Protein AF-A0AAE1SWK7-F1 (afdb_monomer_lite)

Organism: NCBI:txid243964

Radius of gyration: 23.08 Å; chains: 1; bounding box: 48×27×65 Å

Structure (mmCIF, N/CA/C/O backbone):
data_AF-A0AAE1SWK7-F1
#
_entry.id   AF-A0AAE1SWK7-F1
#
loop_
_atom_site.group_PDB
_atom_site.id
_atom_site.type_symbol
_atom_site.label_atom_id
_atom_site.label_alt_id
_atom_site.label_comp_id
_atom_site.label_asym_id
_atom_site.label_entity_id
_atom_site.label_seq_id
_atom_site.pdbx_PDB_ins_code
_atom_site.Cartn_x
_atom_site.Cartn_y
_atom_site.Cartn_z
_atom_site.occupancy
_atom_site.B_iso_or_equiv
_atom_site.auth_seq_id
_atom_site.auth_comp_id
_atom_site.auth_asym_id
_atom_site.auth_atom_id
_atom_site.pdbx_PDB_model_num
ATOM 1 N N . MET A 1 1 ? -12.573 15.228 -36.564 1.00 39.47 1 MET A N 1
ATOM 2 C CA . MET A 1 1 ? -12.473 13.766 -36.400 1.00 39.47 1 MET A CA 1
ATOM 3 C C . MET A 1 1 ? -12.782 13.491 -34.943 1.00 39.47 1 MET A C 1
ATOM 5 O O . MET A 1 1 ? -12.140 14.073 -34.080 1.00 39.47 1 MET A O 1
ATOM 9 N N . GLN A 1 2 ? -13.900 12.821 -34.713 1.00 33.03 2 GLN A N 1
ATOM 10 C CA . GLN A 1 2 ? -14.588 12.690 -33.433 1.00 33.03 2 GLN A CA 1
ATOM 11 C C . GLN A 1 2 ? -13.823 11.674 -32.574 1.00 33.03 2 GLN A C 1
ATOM 13 O O . GLN A 1 2 ? -13.513 10.593 -33.059 1.00 33.03 2 GLN A O 1
ATOM 18 N N . LEU A 1 3 ? -13.438 12.055 -31.354 1.00 35.53 3 LEU A N 1
ATOM 19 C CA . LEU A 1 3 ? -12.809 11.145 -30.397 1.00 35.53 3 LEU A CA 1
ATOM 20 C C . LEU A 1 3 ? -13.884 10.177 -29.899 1.00 35.53 3 LEU A C 1
ATOM 22 O O . LEU A 1 3 ? -14.828 10.608 -29.233 1.00 35.53 3 LEU A O 1
ATOM 26 N N . ASP A 1 4 ? -13.742 8.899 -30.243 1.00 39.72 4 ASP A N 1
ATOM 27 C CA . ASP A 1 4 ? -14.551 7.827 -29.674 1.00 39.72 4 ASP A CA 1
ATOM 28 C C . ASP A 1 4 ? -14.355 7.810 -28.157 1.00 39.72 4 ASP A C 1
ATOM 30 O O . ASP A 1 4 ? -13.262 7.582 -27.634 1.00 39.72 4 ASP A O 1
ATOM 34 N N . GLN A 1 5 ? -15.439 8.104 -27.443 1.00 39.97 5 GLN A N 1
ATOM 35 C CA . GLN A 1 5 ? -15.520 7.919 -26.007 1.00 39.97 5 GLN A CA 1
ATOM 36 C C 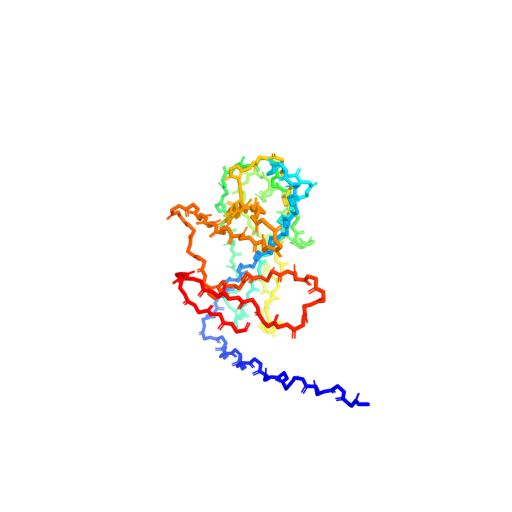. GLN A 1 5 ? -15.488 6.415 -25.741 1.00 39.97 5 GLN A C 1
ATOM 38 O O . GLN A 1 5 ? -16.433 5.699 -26.071 1.00 39.97 5 GLN A O 1
ATOM 43 N N . ALA A 1 6 ? -14.397 5.931 -25.147 1.00 43.19 6 ALA A N 1
ATOM 44 C CA . ALA A 1 6 ? -14.361 4.592 -24.587 1.00 43.19 6 ALA A CA 1
ATOM 45 C C . ALA A 1 6 ? -15.523 4.455 -23.591 1.00 43.19 6 ALA A C 1
ATOM 47 O O . ALA A 1 6 ? -15.620 5.213 -22.624 1.00 43.19 6 ALA A O 1
ATOM 48 N N . LEU A 1 7 ? -16.426 3.514 -23.867 1.00 40.25 7 LEU A N 1
ATOM 49 C CA . LEU A 1 7 ? -17.526 3.151 -22.984 1.00 40.25 7 LEU A CA 1
ATOM 50 C C . LEU A 1 7 ? -16.936 2.717 -21.640 1.00 40.25 7 LEU A C 1
ATOM 52 O O . LEU A 1 7 ? -16.352 1.641 -21.524 1.00 40.25 7 LEU A O 1
ATOM 56 N N . VAL A 1 8 ? -17.079 3.568 -20.625 1.00 41.59 8 VAL A N 1
ATOM 57 C CA . VAL A 1 8 ? -16.830 3.200 -19.233 1.00 41.59 8 VAL A CA 1
ATOM 58 C C . VAL A 1 8 ? -17.913 2.192 -18.868 1.00 41.59 8 VAL A C 1
ATOM 60 O O . VAL A 1 8 ? -19.046 2.562 -18.567 1.00 41.59 8 VAL A O 1
ATOM 63 N N . THR A 1 9 ? -17.599 0.903 -18.964 1.00 37.66 9 THR A N 1
ATOM 64 C CA . THR A 1 9 ? -18.458 -0.141 -18.406 1.00 37.66 9 THR A CA 1
ATOM 65 C C . THR A 1 9 ? -18.620 0.135 -16.912 1.00 37.66 9 THR A C 1
ATOM 67 O O . THR A 1 9 ? -17.602 0.289 -16.229 1.00 37.66 9 THR A O 1
ATOM 70 N N . PRO A 1 10 ? -19.857 0.233 -16.387 1.00 40.78 10 PRO A N 1
ATOM 71 C CA . PRO A 1 10 ? -20.064 0.421 -14.962 1.00 40.78 10 PRO A CA 1
ATOM 72 C C . PRO A 1 10 ? -19.413 -0.748 -14.225 1.00 40.78 10 PRO A C 1
ATOM 74 O O . PRO A 1 10 ? -19.607 -1.910 -14.588 1.00 40.78 10 PRO A O 1
ATOM 77 N N . SER A 1 11 ? -18.609 -0.427 -13.213 1.00 43.09 11 SER A N 1
ATOM 78 C CA . SER A 1 11 ? -18.065 -1.415 -12.290 1.00 43.09 11 SER A CA 1
ATOM 79 C C . 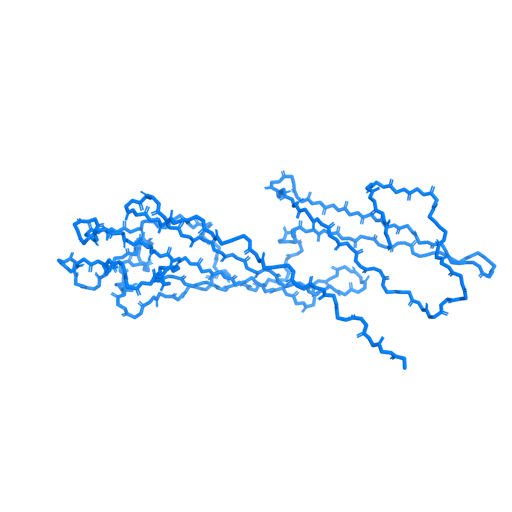SER A 1 11 ? -19.209 -2.286 -11.756 1.00 43.09 11 SER A C 1
ATOM 81 O O . SER A 1 11 ? -20.296 -1.760 -11.483 1.00 43.09 11 SER A O 1
ATOM 83 N N . PRO A 1 12 ? -19.018 -3.615 -11.629 1.00 52.25 12 PRO A N 1
ATOM 84 C CA . PRO A 1 12 ? -20.045 -4.476 -11.066 1.00 52.25 12 PRO A CA 1
ATOM 85 C C . PRO A 1 12 ? -20.434 -3.903 -9.707 1.00 52.25 12 PRO A C 1
ATOM 87 O O . PRO A 1 12 ? -19.575 -3.615 -8.872 1.00 52.25 12 PRO A O 1
ATOM 90 N N . THR A 1 13 ? -21.732 -3.653 -9.522 1.00 53.59 13 THR A N 1
ATOM 91 C CA . THR A 1 13 ? -22.263 -3.158 -8.252 1.00 53.59 13 THR A CA 1
ATOM 92 C C . THR A 1 13 ? -21.818 -4.144 -7.184 1.00 53.59 13 THR A C 1
ATOM 94 O O . THR A 1 13 ? -22.244 -5.297 -7.218 1.00 53.59 13 THR A O 1
ATOM 97 N N . ALA A 1 14 ? -20.911 -3.711 -6.301 1.00 61.00 14 ALA A N 1
ATOM 98 C CA . ALA A 1 14 ? -20.386 -4.567 -5.247 1.00 61.00 14 ALA A CA 1
ATOM 99 C C . ALA A 1 14 ? -21.565 -5.239 -4.518 1.00 61.00 14 ALA A C 1
ATOM 101 O O . ALA A 1 14 ? -22.550 -4.541 -4.224 1.00 61.00 14 ALA A O 1
ATOM 102 N N . PRO A 1 15 ? -21.510 -6.567 -4.294 1.00 65.31 15 PRO A N 1
ATOM 103 C CA . PRO A 1 15 ? -22.584 -7.283 -3.625 1.00 65.31 15 PRO A CA 1
ATOM 104 C C . PRO A 1 15 ? -22.879 -6.628 -2.275 1.00 65.31 15 PRO A C 1
ATOM 106 O O . PRO A 1 15 ? -21.983 -6.086 -1.626 1.00 65.31 15 PRO A O 1
ATOM 109 N N . LEU A 1 16 ? -24.154 -6.641 -1.879 1.00 68.00 16 LEU A N 1
ATOM 110 C CA . LEU A 1 16 ? -24.560 -6.125 -0.575 1.00 68.00 16 LEU A CA 1
ATOM 111 C C . LEU A 1 16 ? -23.739 -6.832 0.517 1.00 68.00 16 LEU A C 1
ATOM 113 O O . LEU A 1 16 ? -23.588 -8.055 0.445 1.00 68.00 16 LEU A O 1
ATOM 117 N N . PRO A 1 17 ? -23.203 -6.094 1.502 1.00 67.88 17 PRO A N 1
ATOM 118 C CA . PRO A 1 17 ? -22.418 -6.708 2.557 1.00 67.88 17 PRO A CA 1
ATOM 119 C C . PRO A 1 17 ? -23.303 -7.691 3.326 1.00 67.88 17 PRO A C 1
ATOM 121 O O . PRO A 1 17 ? -24.401 -7.344 3.754 1.00 67.88 17 PRO A O 1
ATOM 124 N N . THR A 1 18 ? -22.834 -8.926 3.479 1.00 79.88 18 THR A N 1
ATOM 125 C CA . THR A 1 18 ? -23.547 -9.982 4.216 1.00 79.88 18 THR A CA 1
ATOM 126 C C . THR A 1 18 ? -22.993 -10.194 5.619 1.00 79.88 18 THR A C 1
ATOM 128 O O . THR A 1 18 ? -23.658 -10.796 6.456 1.00 79.88 18 THR A O 1
ATOM 131 N N . ASN A 1 19 ? -21.770 -9.727 5.880 1.00 87.12 19 ASN A N 1
ATOM 132 C CA . ASN A 1 19 ? -21.096 -9.920 7.158 1.00 87.12 19 ASN A CA 1
ATOM 133 C C . ASN A 1 19 ? -21.471 -8.798 8.140 1.00 87.12 19 ASN A C 1
ATOM 135 O O . ASN A 1 19 ? -21.361 -7.631 7.759 1.00 87.12 19 ASN A O 1
ATOM 139 N N . PRO A 1 20 ? -21.836 -9.116 9.399 1.00 91.69 20 PRO A N 1
ATOM 140 C CA . PRO A 1 20 ? -22.247 -8.119 10.394 1.00 91.69 20 PRO A CA 1
ATOM 141 C C . PRO A 1 20 ? -21.213 -7.015 10.644 1.00 91.69 20 PRO A C 1
ATOM 143 O O . PRO A 1 20 ? -21.567 -5.855 10.854 1.00 91.69 20 PRO A O 1
ATOM 146 N N . VAL A 1 21 ? -19.933 -7.383 10.561 1.00 93.44 21 VAL A N 1
ATOM 147 C CA . VAL A 1 21 ? -18.777 -6.497 10.676 1.00 93.44 21 VAL A CA 1
ATOM 148 C C . VAL A 1 21 ? -17.877 -6.733 9.470 1.00 93.44 21 VAL A C 1
ATOM 150 O O . VAL A 1 21 ? -17.477 -7.865 9.204 1.00 93.44 21 VAL A O 1
ATOM 153 N N . THR A 1 22 ? -17.544 -5.670 8.743 1.00 94.31 22 THR A N 1
ATOM 154 C CA . THR A 1 22 ? -16.615 -5.719 7.608 1.00 94.31 22 THR A CA 1
ATOM 155 C C . THR A 1 22 ? -15.535 -4.659 7.782 1.00 94.31 22 THR A C 1
ATOM 157 O O . THR A 1 22 ? -15.835 -3.492 8.034 1.00 94.31 22 THR A O 1
ATOM 160 N N . LEU A 1 23 ? -14.275 -5.072 7.646 1.00 95.25 23 LEU A N 1
ATOM 161 C CA . LEU A 1 23 ? -13.123 -4.180 7.577 1.00 95.25 23 LEU A CA 1
ATOM 162 C C . LEU A 1 23 ? -12.609 -4.144 6.142 1.00 95.25 23 LEU A C 1
ATOM 164 O O . LEU A 1 23 ? -12.318 -5.190 5.563 1.00 95.25 23 LEU A O 1
ATOM 168 N N . THR A 1 24 ? -12.458 -2.943 5.600 1.00 95.75 24 THR A N 1
ATOM 169 C CA . THR A 1 24 ? -11.911 -2.724 4.261 1.00 95.75 24 THR A CA 1
ATOM 170 C C . THR A 1 24 ? -10.590 -1.986 4.382 1.00 95.75 24 THR A C 1
ATOM 172 O O . THR A 1 24 ? -10.542 -0.898 4.956 1.00 95.75 24 THR A O 1
ATOM 175 N N . VAL A 1 25 ? -9.527 -2.578 3.839 1.00 96.56 25 VAL A N 1
ATOM 176 C CA . VAL A 1 25 ? -8.206 -1.957 3.710 1.00 96.56 25 VAL A CA 1
ATOM 177 C C . VAL A 1 25 ? -7.982 -1.609 2.248 1.00 96.56 25 VAL A C 1
ATOM 179 O O . VAL A 1 25 ? -8.092 -2.476 1.386 1.00 96.56 25 VAL A O 1
ATOM 182 N N . GLU A 1 26 ? -7.646 -0.354 1.979 1.00 97.06 26 GLU A N 1
ATOM 183 C CA . GLU A 1 26 ? -7.262 0.108 0.646 1.00 97.06 26 GLU A CA 1
ATOM 184 C C . GLU A 1 26 ? -5.927 0.839 0.732 1.00 97.06 26 GLU A C 1
ATOM 186 O O . GLU A 1 26 ? -5.769 1.724 1.574 1.00 97.06 26 GLU A O 1
ATOM 191 N N . GLU A 1 27 ? -4.989 0.501 -0.154 1.00 96.31 27 GLU A N 1
ATOM 192 C CA . GLU A 1 27 ? -3.713 1.196 -0.306 1.00 96.31 27 GLU A CA 1
ATOM 193 C C . GLU A 1 27 ? -3.490 1.622 -1.757 1.00 96.31 27 GLU A C 1
ATOM 195 O O . GLU A 1 27 ? -3.679 0.854 -2.699 1.00 96.31 27 GLU A O 1
ATOM 200 N N . LYS A 1 28 ? -3.025 2.859 -1.933 1.00 97.12 28 LYS A N 1
ATOM 201 C CA . LYS A 1 28 ? -2.596 3.418 -3.209 1.00 97.12 28 LYS A CA 1
ATOM 202 C C . LYS A 1 28 ? -1.129 3.806 -3.134 1.00 97.12 28 LYS A C 1
ATOM 204 O O . LYS A 1 28 ? -0.743 4.707 -2.384 1.00 97.12 28 LYS A O 1
ATOM 209 N N . ILE A 1 29 ? -0.328 3.178 -3.984 1.00 96.06 29 ILE A N 1
ATOM 210 C CA . ILE A 1 29 ? 1.087 3.483 -4.162 1.00 96.06 29 ILE A CA 1
ATOM 211 C C . ILE A 1 29 ? 1.301 4.323 -5.424 1.00 96.06 29 ILE A C 1
ATOM 213 O O . ILE A 1 29 ? 0.716 4.067 -6.473 1.00 96.06 29 ILE A O 1
ATOM 217 N N . ASN A 1 30 ? 2.127 5.362 -5.316 1.00 96.50 30 ASN A N 1
ATOM 218 C CA . ASN A 1 30 ? 2.569 6.177 -6.442 1.00 96.50 30 ASN A CA 1
ATOM 219 C C . ASN A 1 30 ? 4.085 6.314 -6.358 1.00 96.50 30 ASN A C 1
ATOM 221 O O . ASN A 1 30 ? 4.610 6.828 -5.366 1.00 96.50 30 ASN A O 1
ATOM 225 N N . VAL A 1 31 ? 4.771 5.875 -7.408 1.00 95.81 31 VAL A N 1
ATOM 226 C CA . VAL A 1 31 ? 6.228 5.919 -7.501 1.00 95.81 31 VAL A CA 1
ATOM 227 C C . VAL A 1 31 ? 6.623 6.646 -8.776 1.00 95.81 31 VAL A C 1
ATOM 229 O O . VAL A 1 31 ? 6.039 6.419 -9.832 1.00 95.81 31 VAL A O 1
ATOM 232 N N . ALA A 1 32 ? 7.627 7.509 -8.674 1.00 94.62 32 ALA A N 1
ATOM 233 C CA . ALA A 1 32 ? 8.361 8.026 -9.814 1.00 94.62 32 ALA A CA 1
ATOM 234 C C . ALA A 1 32 ? 9.845 7.691 -9.633 1.00 94.62 32 ALA A C 1
ATOM 236 O O . ALA A 1 32 ? 10.436 7.971 -8.587 1.00 94.62 32 ALA A O 1
ATOM 237 N N . LEU A 1 33 ? 10.432 7.091 -10.664 1.00 92.81 33 LEU A N 1
ATOM 238 C CA . LEU A 1 33 ? 11.843 6.721 -10.710 1.00 92.81 33 LEU A CA 1
ATOM 239 C C . LEU A 1 33 ? 12.599 7.663 -11.647 1.00 92.81 33 LEU A C 1
ATOM 241 O O . LEU A 1 33 ? 12.033 8.251 -12.571 1.00 92.81 33 LEU A O 1
ATOM 245 N N . LYS A 1 34 ? 13.890 7.823 -11.388 1.00 90.56 34 LYS A N 1
ATOM 246 C CA . LYS A 1 34 ? 14.846 8.471 -12.282 1.00 90.56 34 LYS A CA 1
ATOM 247 C C . LYS A 1 34 ? 15.350 7.462 -13.314 1.00 90.56 34 LYS A C 1
ATOM 249 O O . LYS A 1 34 ? 15.176 6.256 -13.174 1.00 90.56 34 LYS A O 1
ATOM 254 N N . ARG A 1 35 ? 16.020 7.967 -14.353 1.00 84.25 35 ARG A N 1
ATOM 255 C CA . ARG A 1 35 ? 16.589 7.140 -15.430 1.00 84.25 35 ARG A CA 1
ATOM 256 C C . ARG A 1 35 ? 17.634 6.133 -14.934 1.00 84.25 35 ARG A C 1
ATOM 258 O O . ARG A 1 35 ? 17.804 5.095 -15.556 1.00 84.25 35 ARG A O 1
ATOM 265 N N . ASP A 1 36 ? 18.340 6.459 -13.859 1.00 83.94 36 ASP A N 1
ATOM 266 C CA . ASP A 1 36 ? 19.356 5.613 -13.228 1.00 83.94 36 ASP A CA 1
ATOM 267 C C . ASP A 1 36 ? 18.772 4.596 -12.230 1.00 83.94 36 ASP A C 1
ATOM 269 O O . ASP A 1 36 ? 19.534 3.911 -11.560 1.00 83.94 36 ASP A O 1
ATOM 273 N N . GLY A 1 37 ? 17.441 4.491 -12.125 1.00 82.50 37 GLY A N 1
ATOM 274 C CA . GLY A 1 37 ? 16.749 3.595 -11.192 1.00 82.50 37 GLY A CA 1
ATOM 275 C C . GLY A 1 37 ? 16.443 4.227 -9.832 1.00 82.50 37 GLY A C 1
ATOM 276 O O . GLY A 1 37 ? 15.573 3.736 -9.116 1.00 82.50 37 GLY A O 1
ATOM 277 N N . GLY A 1 38 ? 17.061 5.370 -9.513 1.00 90.12 38 GLY A N 1
ATOM 278 C CA . GLY A 1 38 ? 16.875 6.041 -8.230 1.00 90.12 38 GLY A CA 1
ATOM 279 C C . GLY A 1 38 ? 15.444 6.527 -7.996 1.00 90.12 38 GLY A C 1
ATOM 280 O O . GLY A 1 38 ? 14.818 7.108 -8.886 1.00 90.12 38 GLY A O 1
ATOM 281 N N . ILE A 1 39 ? 14.927 6.388 -6.774 1.00 94.56 39 ILE A N 1
ATOM 282 C CA . ILE A 1 39 ? 13.606 6.932 -6.414 1.00 94.56 39 ILE A CA 1
ATOM 283 C C . ILE A 1 39 ? 13.627 8.470 -6.467 1.00 94.56 39 ILE A C 1
ATOM 285 O O . ILE A 1 39 ? 14.437 9.129 -5.811 1.00 94.56 39 ILE A O 1
ATOM 289 N N . SER A 1 40 ? 12.706 9.065 -7.235 1.00 95.19 40 SER A N 1
ATOM 290 C CA . SER A 1 40 ? 12.436 10.512 -7.209 1.00 95.19 40 SER A CA 1
ATOM 291 C C . SER A 1 40 ? 11.255 10.854 -6.302 1.00 95.19 40 SER A C 1
ATOM 293 O O . SER A 1 40 ? 11.302 11.842 -5.573 1.00 95.19 40 SER A O 1
ATOM 295 N N . ASN A 1 41 ? 10.220 10.012 -6.310 1.00 95.69 41 ASN A N 1
ATOM 296 C CA . ASN A 1 41 ? 9.070 10.104 -5.426 1.00 95.69 41 ASN A CA 1
ATOM 297 C C . ASN A 1 41 ? 8.565 8.700 -5.096 1.00 95.69 41 ASN A C 1
ATOM 299 O O . ASN A 1 41 ? 8.415 7.866 -5.984 1.00 95.69 41 ASN A O 1
ATOM 303 N N . PHE A 1 42 ? 8.243 8.470 -3.832 1.00 96.62 42 PHE A N 1
ATOM 304 C CA . PHE A 1 42 ? 7.574 7.264 -3.369 1.00 96.62 42 PHE A CA 1
ATOM 305 C C . PHE A 1 42 ? 6.546 7.683 -2.332 1.00 96.62 42 PHE A C 1
ATOM 307 O O . PHE A 1 42 ? 6.892 8.287 -1.315 1.00 96.62 42 PHE A O 1
ATOM 314 N N . ASN A 1 43 ? 5.281 7.382 -2.596 1.00 97.00 43 ASN A N 1
ATOM 315 C CA . ASN A 1 43 ? 4.184 7.745 -1.718 1.00 97.00 43 ASN A CA 1
ATOM 316 C C . ASN A 1 43 ? 3.153 6.621 -1.674 1.00 97.00 43 ASN A C 1
ATOM 318 O O . ASN A 1 43 ? 2.508 6.322 -2.680 1.00 97.00 43 ASN A O 1
ATOM 322 N N . VAL A 1 44 ? 2.971 6.062 -0.485 1.00 97.38 44 VAL A N 1
ATOM 323 C CA . VAL A 1 44 ? 1.874 5.152 -0.159 1.00 97.38 44 VAL A CA 1
ATOM 324 C C . VAL A 1 44 ? 0.856 5.925 0.659 1.00 97.38 44 VAL A C 1
ATOM 326 O O . VAL A 1 44 ? 1.219 6.644 1.591 1.00 97.38 44 VAL A O 1
ATOM 329 N N . GLN A 1 45 ? -0.414 5.784 0.311 1.00 98.25 45 GLN A N 1
ATOM 330 C CA . GLN A 1 45 ? -1.545 6.263 1.094 1.00 98.25 45 GLN A CA 1
ATOM 331 C C . GLN A 1 45 ? -2.495 5.102 1.296 1.00 98.25 45 GLN A C 1
ATOM 333 O O . GLN A 1 45 ? -2.851 4.449 0.322 1.00 98.25 45 GLN A O 1
ATOM 338 N N . GLY A 1 46 ? -2.920 4.868 2.528 1.00 98.00 46 GLY A N 1
ATOM 339 C CA . GLY A 1 46 ? -3.872 3.813 2.814 1.00 98.00 46 GLY A CA 1
ATOM 340 C C . GLY A 1 46 ? -4.948 4.229 3.794 1.00 98.00 46 GLY A C 1
ATOM 341 O O . GLY A 1 46 ? -4.834 5.236 4.503 1.00 98.00 46 GLY A O 1
ATOM 342 N N . THR A 1 47 ? -6.027 3.460 3.790 1.00 98.06 47 THR A N 1
ATOM 343 C CA . THR A 1 47 ? -7.187 3.663 4.648 1.00 98.06 47 THR A CA 1
ATOM 344 C C . THR A 1 47 ? -7.722 2.329 5.152 1.00 98.06 47 THR A C 1
ATOM 346 O O . THR A 1 47 ? -7.714 1.335 4.431 1.00 98.06 47 THR A O 1
ATOM 349 N N . LEU A 1 48 ? -8.205 2.329 6.393 1.00 97.94 48 LEU A N 1
ATOM 350 C CA . LEU A 1 48 ? -8.988 1.255 6.988 1.00 97.94 48 LEU A CA 1
ATOM 351 C C . LEU A 1 48 ? -10.383 1.801 7.294 1.00 97.94 48 LEU A C 1
ATOM 353 O O . LEU A 1 48 ? -10.525 2.766 8.058 1.00 97.94 48 LEU A O 1
ATOM 357 N N . ALA A 1 49 ? -11.401 1.183 6.707 1.00 96.75 49 ALA A N 1
ATOM 358 C CA . ALA A 1 49 ? -12.803 1.497 6.935 1.00 96.75 49 ALA A CA 1
ATOM 359 C C . ALA A 1 49 ? -13.513 0.349 7.657 1.00 96.75 49 ALA A C 1
ATOM 361 O O . ALA A 1 49 ? -13.254 -0.820 7.382 1.00 96.75 49 ALA A O 1
ATOM 362 N N . LEU A 1 50 ? -14.407 0.700 8.580 1.00 96.12 50 LEU A N 1
ATOM 363 C CA . LEU A 1 50 ? -15.251 -0.232 9.318 1.00 96.12 50 LEU A CA 1
ATOM 364 C C . LEU A 1 50 ? -16.708 -0.044 8.909 1.00 96.12 50 LEU A C 1
ATOM 366 O O . LEU A 1 50 ? -17.260 1.050 9.035 1.00 96.12 50 LEU A O 1
ATOM 370 N N . GLN A 1 51 ? -17.346 -1.128 8.492 1.00 94.81 51 GLN A N 1
ATOM 371 C CA . GLN A 1 51 ? -18.782 -1.200 8.284 1.00 94.81 51 GLN A CA 1
ATOM 372 C C . GLN A 1 51 ? -19.415 -2.138 9.309 1.00 94.81 51 GLN A C 1
ATOM 374 O O . GLN A 1 51 ? -18.960 -3.264 9.500 1.00 94.81 51 GLN A O 1
ATOM 379 N N . ILE A 1 52 ? -20.488 -1.654 9.931 1.00 94.25 52 ILE A N 1
ATOM 380 C CA . ILE A 1 52 ? -21.338 -2.401 10.856 1.00 94.25 52 ILE A CA 1
ATOM 381 C C . ILE A 1 52 ? -22.741 -2.477 10.246 1.00 94.25 52 ILE A C 1
ATOM 383 O O . ILE A 1 52 ? -23.300 -1.441 9.869 1.00 94.25 52 ILE A O 1
ATOM 387 N N . LEU A 1 53 ? -23.308 -3.681 10.153 1.00 92.62 53 LEU A N 1
ATOM 388 C CA . LEU A 1 53 ? -24.665 -3.890 9.641 1.00 92.62 53 LEU A CA 1
ATOM 389 C C . LEU A 1 53 ? -25.727 -3.782 10.735 1.00 92.62 53 LEU A C 1
ATOM 391 O O . LEU A 1 53 ? -26.746 -3.133 10.518 1.00 92.62 53 LEU A O 1
ATOM 395 N N . ASN A 1 54 ? -25.508 -4.360 11.918 1.00 92.00 54 ASN A N 1
ATOM 396 C CA . ASN A 1 54 ? -26.473 -4.274 13.017 1.00 92.00 54 ASN A CA 1
ATOM 397 C C . ASN A 1 54 ? -25.886 -3.516 14.201 1.00 92.00 54 ASN A C 1
ATOM 399 O O . ASN A 1 54 ? -24.719 -3.657 14.547 1.00 92.00 54 ASN A O 1
ATOM 403 N N . GLN A 1 55 ? -26.719 -2.710 14.855 1.00 91.00 55 GLN A N 1
ATOM 404 C CA . GLN A 1 55 ? -26.285 -1.856 15.963 1.00 91.00 55 GLN A CA 1
ATOM 405 C C . GLN A 1 55 ? -25.716 -2.656 17.149 1.00 91.00 55 GLN A C 1
ATOM 407 O O . GLN A 1 55 ? -24.854 -2.149 17.866 1.00 91.00 55 GLN A O 1
ATOM 412 N N . GLU A 1 56 ? -26.182 -3.894 17.335 1.00 93.81 56 GLU A N 1
ATOM 413 C CA . GLU A 1 56 ? -25.710 -4.836 18.358 1.00 93.81 56 GLU A CA 1
ATOM 414 C C . GLU A 1 56 ? -24.263 -5.300 18.141 1.00 93.81 56 GLU A C 1
ATOM 416 O O . GLU A 1 56 ? -23.555 -5.553 19.112 1.00 93.81 56 GLU A O 1
ATOM 421 N N . ASP A 1 57 ? -23.788 -5.289 16.894 1.00 93.75 57 ASP A N 1
ATOM 422 C CA . ASP A 1 57 ? -22.415 -5.646 16.527 1.00 93.75 57 ASP A CA 1
ATOM 423 C C . ASP A 1 57 ? -21.443 -4.454 16.640 1.00 93.75 57 ASP A C 1
ATOM 425 O O . ASP A 1 57 ? -20.253 -4.573 16.354 1.00 93.75 57 ASP A O 1
ATOM 429 N N . GLY A 1 58 ? -21.933 -3.268 17.023 1.00 94.06 58 GLY A N 1
ATOM 430 C CA . GLY A 1 58 ? -21.154 -2.026 17.016 1.00 94.06 58 GLY A CA 1
ATOM 431 C C . GLY A 1 58 ? -20.239 -1.820 18.229 1.00 94.06 58 GLY A C 1
ATOM 432 O O . GLY A 1 58 ? -19.383 -0.935 18.190 1.00 94.06 58 GLY A O 1
ATOM 433 N N . LEU A 1 59 ? -20.405 -2.589 19.310 1.00 95.94 59 LEU A N 1
ATOM 434 C CA . LEU A 1 59 ? -19.552 -2.517 20.505 1.00 95.94 59 LEU A CA 1
ATOM 435 C C . LEU A 1 59 ? -18.300 -3.380 20.326 1.00 95.94 59 LEU A C 1
ATOM 437 O O . LEU A 1 59 ? -18.186 -4.468 20.886 1.00 95.94 59 LEU A O 1
ATOM 441 N N . ILE A 1 60 ? -17.361 -2.882 19.524 1.00 95.69 60 ILE A N 1
ATOM 442 C CA . ILE A 1 60 ? -16.117 -3.583 19.198 1.00 95.69 60 ILE A CA 1
ATOM 443 C C . ILE A 1 60 ? -14.901 -2.666 19.311 1.00 95.69 60 ILE A C 1
ATOM 445 O O . ILE A 1 60 ? -15.007 -1.439 19.324 1.00 95.69 60 ILE A O 1
ATOM 449 N N . GLN A 1 61 ? -13.727 -3.285 19.337 1.00 96.88 61 GLN A N 1
ATOM 450 C CA . GLN A 1 61 ? -12.435 -2.636 19.153 1.00 96.88 61 GLN A CA 1
ATOM 451 C C . GLN A 1 61 ? -11.664 -3.380 18.063 1.00 96.88 61 GLN A C 1
ATOM 453 O O . GLN A 1 61 ? -11.824 -4.590 17.902 1.00 96.88 61 GLN A O 1
ATOM 458 N N . VAL A 1 62 ? -10.829 -2.661 17.314 1.00 97.31 62 VAL A N 1
ATOM 459 C CA . VAL A 1 62 ? -10.035 -3.248 16.226 1.00 97.31 62 VAL A CA 1
ATOM 460 C C . VAL A 1 62 ? -8.554 -3.148 16.570 1.00 97.31 62 VAL A C 1
ATOM 462 O O . VAL A 1 62 ? -8.002 -2.051 16.604 1.00 97.31 62 VAL A O 1
ATOM 465 N N . GLN A 1 63 ? -7.908 -4.287 16.816 1.00 97.44 63 GLN A N 1
ATOM 466 C CA . GLN A 1 63 ? -6.458 -4.364 17.001 1.00 97.44 63 GLN A CA 1
ATOM 467 C C . GLN A 1 63 ? -5.754 -4.273 15.647 1.00 97.44 63 GLN A C 1
ATOM 469 O O . GLN A 1 63 ? -6.042 -5.051 14.737 1.00 97.44 63 GLN A O 1
ATOM 474 N N . ILE A 1 64 ? -4.795 -3.361 15.529 1.00 96.00 64 ILE A N 1
ATOM 475 C CA . ILE A 1 64 ? -3.975 -3.206 14.329 1.00 96.00 64 ILE A CA 1
ATOM 476 C C . ILE A 1 64 ? -2.634 -3.904 14.533 1.00 96.00 64 ILE A C 1
ATOM 478 O O . ILE A 1 64 ? -1.935 -3.662 15.516 1.00 96.00 64 ILE A O 1
ATOM 482 N N . GLY A 1 65 ? -2.277 -4.771 13.584 1.00 93.69 65 GLY A N 1
ATOM 483 C CA . GLY A 1 65 ? -0.919 -5.283 13.429 1.00 93.69 65 GLY A CA 1
ATOM 484 C C . GLY A 1 65 ? -0.103 -4.316 12.577 1.00 93.69 65 GLY A C 1
ATOM 485 O O . GLY A 1 65 ? -0.519 -3.962 11.476 1.00 93.69 65 GLY A O 1
ATOM 486 N N . THR A 1 66 ? 1.049 -3.876 13.075 1.00 87.25 66 THR A N 1
ATOM 487 C CA . THR A 1 66 ? 1.956 -2.977 12.349 1.00 87.25 66 THR A CA 1
ATOM 488 C C . THR A 1 66 ? 3.332 -3.611 12.202 1.00 87.25 66 THR A C 1
ATOM 490 O O . THR A 1 66 ? 3.782 -4.350 13.075 1.00 87.25 66 THR A O 1
ATOM 493 N N . SER A 1 67 ? 4.028 -3.290 11.111 1.00 84.06 67 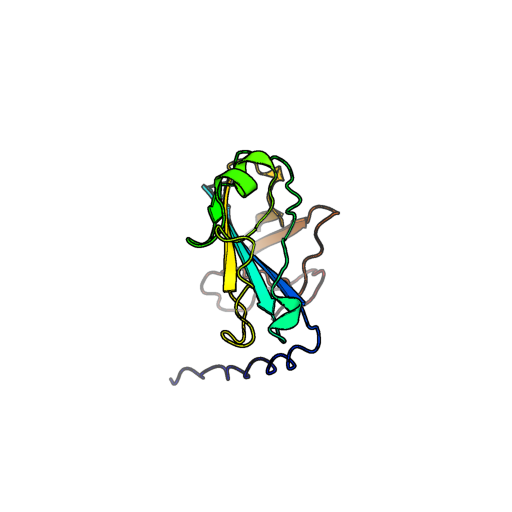SER A N 1
ATOM 494 C CA . SER A 1 67 ? 5.429 -3.672 10.902 1.00 84.06 67 SER A CA 1
ATOM 495 C C . SER A 1 67 ? 6.404 -2.908 11.807 1.00 84.06 67 SER A C 1
ATOM 497 O O . SER A 1 67 ? 7.599 -3.190 11.790 1.00 84.06 67 SER A O 1
ATOM 499 N N . GLY A 1 68 ? 5.922 -1.916 12.567 1.00 84.38 68 GLY A N 1
ATOM 500 C CA . GLY A 1 68 ? 6.763 -1.042 13.389 1.00 84.38 68 GLY A CA 1
ATOM 501 C C . GLY A 1 68 ? 7.594 -0.053 12.569 1.00 84.38 68 GLY A C 1
ATOM 502 O O . GLY A 1 68 ? 8.495 0.582 13.110 1.00 84.38 68 GLY A O 1
ATOM 503 N N . ASN A 1 69 ? 7.310 0.091 11.270 1.00 89.06 69 ASN A N 1
ATOM 504 C CA . ASN A 1 69 ? 8.029 1.008 10.396 1.00 89.06 69 ASN A CA 1
ATOM 505 C C . ASN A 1 69 ? 7.714 2.473 10.771 1.00 89.06 69 ASN A C 1
ATOM 507 O O . ASN A 1 69 ? 6.591 2.931 10.536 1.00 89.06 69 ASN A O 1
ATOM 511 N N . PRO A 1 70 ? 8.692 3.244 11.286 1.00 90.06 70 PRO A N 1
ATOM 512 C CA . PRO A 1 70 ? 8.462 4.616 11.735 1.00 90.06 70 PRO A CA 1
ATOM 513 C C . PRO A 1 70 ? 8.193 5.596 10.583 1.00 90.06 70 PRO A C 1
ATOM 515 O O . PRO A 1 70 ? 7.746 6.714 10.826 1.00 90.06 70 PRO A O 1
ATOM 518 N N . ALA A 1 71 ? 8.449 5.206 9.327 1.00 91.75 71 ALA A N 1
ATOM 519 C CA . ALA A 1 71 ? 8.119 6.019 8.157 1.00 91.75 71 ALA A CA 1
ATOM 520 C C . ALA A 1 71 ? 6.607 6.071 7.875 1.00 91.75 71 ALA A C 1
ATOM 522 O O . ALA A 1 71 ? 6.156 6.918 7.098 1.00 91.75 71 ALA A O 1
ATOM 523 N N . ILE A 1 72 ? 5.824 5.172 8.483 1.00 94.94 72 ILE A N 1
ATOM 524 C CA . ILE A 1 72 ? 4.369 5.154 8.359 1.00 94.94 72 ILE A CA 1
ATOM 525 C C . ILE A 1 72 ? 3.779 6.137 9.368 1.00 94.94 72 ILE A C 1
ATOM 527 O O . ILE A 1 72 ? 3.912 5.987 10.581 1.00 94.94 72 ILE A O 1
ATOM 531 N N . LEU A 1 73 ? 3.087 7.146 8.851 1.00 96.31 73 LEU A N 1
ATOM 532 C CA . LEU A 1 73 ? 2.415 8.160 9.649 1.00 96.31 73 LEU A CA 1
ATOM 533 C C . LEU A 1 73 ? 0.919 7.881 9.669 1.00 96.31 73 LEU A C 1
ATOM 535 O O . LEU A 1 73 ? 0.250 7.987 8.639 1.00 96.31 73 LEU A O 1
ATOM 539 N N . PHE A 1 74 ? 0.405 7.558 10.851 1.00 97.12 74 PHE A N 1
ATOM 540 C CA . PHE A 1 74 ? -1.001 7.252 11.083 1.00 97.12 74 PHE A CA 1
ATOM 541 C C . PHE A 1 74 ? -1.815 8.497 11.455 1.00 97.12 74 PHE A C 1
ATOM 543 O O . PHE A 1 74 ? -1.337 9.401 12.138 1.00 97.12 74 PHE A O 1
ATOM 550 N N . ASN A 1 75 ? -3.079 8.520 11.037 1.00 97.75 75 ASN A N 1
ATOM 551 C CA . ASN A 1 75 ? -4.077 9.494 11.452 1.00 97.75 75 ASN A CA 1
ATOM 552 C C . ASN A 1 75 ? -5.406 8.781 11.725 1.00 97.75 75 ASN A C 1
ATOM 554 O O . ASN A 1 75 ? -5.982 8.166 10.825 1.00 97.75 75 ASN A O 1
ATOM 558 N N . THR A 1 76 ? -5.886 8.860 12.962 1.00 98.31 76 THR A N 1
ATOM 559 C CA . THR A 1 76 ? -7.142 8.239 13.389 1.00 98.31 76 THR A CA 1
ATOM 560 C C . THR A 1 76 ? -8.330 9.178 13.189 1.00 98.31 76 THR A C 1
ATOM 562 O O . THR A 1 76 ? -8.204 10.406 13.196 1.00 98.31 76 THR A O 1
ATOM 565 N N . HIS A 1 77 ? -9.519 8.603 13.031 1.00 97.31 77 HIS A N 1
ATOM 566 C CA . HIS A 1 77 ? -10.768 9.354 12.999 1.00 97.31 77 HIS A CA 1
ATOM 567 C C . HIS A 1 77 ? -10.977 10.144 14.313 1.00 97.31 77 HIS A C 1
ATOM 569 O O . HIS A 1 77 ? -10.631 9.638 15.381 1.00 97.31 77 HIS A O 1
ATOM 575 N N . PRO A 1 78 ? -11.584 11.352 14.302 1.00 96.94 78 PRO A N 1
ATOM 576 C CA . PRO A 1 78 ? -11.703 12.204 15.495 1.00 96.94 78 PRO A CA 1
ATOM 577 C C . PRO A 1 78 ? -12.363 11.568 16.728 1.00 96.94 78 PRO A C 1
ATOM 579 O O . PRO A 1 78 ? -12.096 12.000 17.852 1.00 96.94 78 PRO A O 1
ATOM 582 N N . ASN A 1 79 ? -13.216 10.562 16.522 1.00 96.25 79 ASN A N 1
ATOM 583 C CA . ASN A 1 79 ? -13.922 9.851 17.595 1.00 96.25 79 ASN A CA 1
ATOM 584 C C . ASN A 1 79 ? -13.139 8.660 18.169 1.00 96.25 79 ASN A C 1
ATOM 586 O O . ASN A 1 79 ? -13.592 8.077 19.150 1.00 96.25 79 ASN A O 1
ATOM 590 N N . ILE A 1 80 ? -11.996 8.303 17.578 1.00 97.94 80 ILE A N 1
ATOM 591 C CA . ILE A 1 80 ? -11.116 7.250 18.088 1.00 97.94 80 ILE A CA 1
ATOM 592 C C . ILE A 1 80 ? -10.309 7.773 19.276 1.00 97.94 80 ILE A C 1
ATOM 594 O O . ILE A 1 80 ? -9.871 8.930 19.290 1.00 97.94 80 ILE A O 1
ATOM 598 N N . ASP A 1 81 ? -10.118 6.909 20.266 1.00 98.00 81 ASP A N 1
ATOM 599 C CA . ASP A 1 81 ? -9.184 7.127 21.360 1.00 98.00 81 ASP A CA 1
ATOM 600 C C . ASP A 1 81 ? -7.745 7.086 20.824 1.00 98.00 81 ASP A C 1
ATOM 602 O O . ASP A 1 81 ? -7.242 6.063 20.353 1.00 98.00 81 ASP A O 1
ATOM 606 N N . LYS A 1 82 ? -7.088 8.248 20.846 1.00 97.06 82 LYS A N 1
ATOM 607 C CA . LYS A 1 82 ? -5.736 8.407 20.310 1.00 97.06 82 LYS A CA 1
ATOM 608 C C . LYS A 1 82 ? -4.671 7.828 21.230 1.00 97.06 82 LYS A C 1
ATOM 610 O O . LYS A 1 82 ? -3.637 7.408 20.716 1.00 97.06 82 LYS A O 1
ATOM 615 N N . GLU A 1 83 ? -4.887 7.837 22.542 1.00 97.31 83 GLU A N 1
ATOM 616 C CA . GLU A 1 83 ? -3.913 7.310 23.503 1.00 97.31 83 GLU A CA 1
ATOM 617 C C . GLU A 1 83 ? -3.899 5.788 23.432 1.00 97.31 83 GLU A C 1
ATOM 619 O O . GLU A 1 83 ? -2.831 5.195 23.281 1.00 97.31 83 GLU A O 1
ATOM 624 N N . LEU A 1 84 ? -5.085 5.173 23.397 1.00 97.19 84 LEU A N 1
ATOM 625 C CA . LEU A 1 84 ? -5.231 3.733 23.201 1.00 97.19 84 LEU A CA 1
ATOM 626 C C . LEU A 1 84 ? -4.578 3.273 21.886 1.00 97.19 84 LEU A C 1
ATOM 628 O O . LEU A 1 84 ? -3.807 2.314 21.871 1.00 97.19 84 LEU A O 1
ATOM 632 N N . PHE A 1 85 ? -4.807 3.996 20.784 1.00 97.31 85 PHE A N 1
ATOM 633 C CA . PHE A 1 85 ? -4.159 3.662 19.516 1.00 97.31 85 PHE A CA 1
ATOM 634 C C . PHE A 1 85 ? -2.637 3.870 19.550 1.00 97.31 85 PHE A C 1
ATOM 636 O O . PHE A 1 85 ? -1.901 3.059 18.998 1.00 97.31 85 PHE A O 1
ATOM 643 N N . SER A 1 86 ? -2.144 4.934 20.187 1.00 94.56 86 SER A N 1
ATOM 644 C CA . SER A 1 86 ? -0.703 5.233 20.204 1.00 94.56 86 SER A CA 1
ATOM 645 C C . SER A 1 86 ? 0.099 4.257 21.068 1.00 94.56 86 SER A C 1
ATOM 647 O O . SER A 1 86 ? 1.256 3.993 20.756 1.00 94.56 86 SER A O 1
ATOM 649 N N . ASN A 1 87 ? -0.506 3.730 22.136 1.00 94.88 87 ASN A N 1
ATOM 650 C CA . ASN A 1 87 ? 0.153 2.818 23.071 1.00 94.88 87 ASN A CA 1
ATOM 651 C C . ASN A 1 87 ? -0.026 1.346 22.683 1.00 94.88 87 ASN A C 1
ATOM 653 O O . ASN A 1 87 ? 0.902 0.554 22.832 1.00 94.88 87 ASN A O 1
ATOM 657 N N . GLU A 1 88 ? -1.213 0.982 22.191 1.00 95.75 88 GLU A N 1
ATOM 658 C CA . GLU A 1 88 ? -1.616 -0.420 22.022 1.00 95.75 88 GLU A CA 1
ATOM 659 C C . GLU A 1 88 ? -2.021 -0.763 20.582 1.00 95.75 88 GLU A C 1
ATOM 661 O O . GLU A 1 88 ? -2.299 -1.919 20.281 1.00 95.75 88 GLU A O 1
ATOM 666 N N . TYR A 1 89 ? -2.048 0.210 19.662 1.00 96.44 89 TYR A N 1
ATOM 667 C CA . TYR A 1 89 ? -2.544 0.038 18.288 1.00 96.44 89 TYR A CA 1
ATOM 668 C C . TYR A 1 89 ? -3.990 -0.476 18.212 1.00 96.44 89 TYR A C 1
ATOM 670 O O . TYR A 1 89 ? -4.386 -1.113 17.234 1.00 96.44 89 TYR A O 1
ATOM 678 N N . ILE A 1 90 ? -4.806 -0.160 19.219 1.00 97.62 90 ILE A N 1
ATOM 679 C CA . ILE A 1 90 ? -6.227 -0.507 19.258 1.00 97.62 90 ILE A CA 1
ATOM 680 C C . ILE A 1 90 ? -7.066 0.694 18.813 1.00 97.62 90 ILE A C 1
ATOM 682 O O . ILE A 1 90 ? -6.984 1.787 19.370 1.00 97.62 90 ILE A O 1
ATOM 686 N N . LEU A 1 91 ? -7.915 0.486 17.807 1.00 98.00 91 LEU A N 1
ATOM 687 C CA . LEU A 1 91 ? -8.935 1.441 17.385 1.00 98.00 91 LEU A CA 1
ATOM 688 C C . LEU A 1 91 ? -10.221 1.188 18.180 1.00 98.00 91 LEU A C 1
ATOM 690 O O . LEU A 1 91 ? -11.016 0.309 17.844 1.00 98.00 91 LEU A O 1
ATOM 694 N N . GLY A 1 92 ? -10.420 1.984 19.227 1.00 97.19 92 GLY A N 1
ATOM 695 C CA . GLY A 1 92 ? -11.662 2.067 19.996 1.00 97.19 92 GLY A CA 1
ATOM 696 C C . GLY A 1 92 ? -12.214 3.491 20.002 1.00 97.19 92 GLY A C 1
ATOM 697 O O . GLY A 1 92 ? -11.472 4.449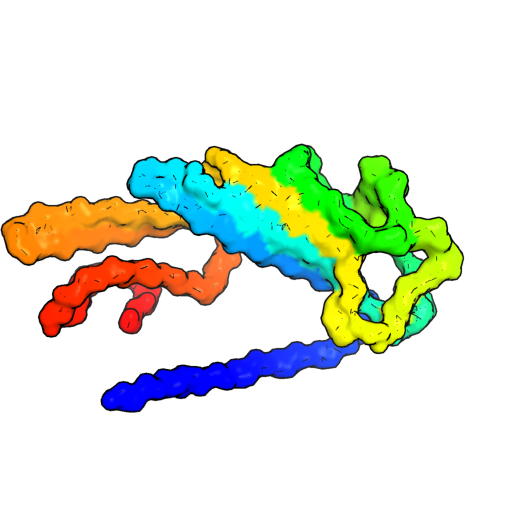 19.781 1.00 97.19 92 GLY A O 1
ATOM 698 N N . LEU A 1 93 ? -13.518 3.651 20.234 1.00 97.38 93 LEU A N 1
ATOM 699 C CA . LEU A 1 93 ? -14.113 4.974 20.435 1.00 97.38 93 LEU A CA 1
ATOM 700 C C . LEU A 1 93 ? -13.687 5.564 21.786 1.00 97.38 93 LEU A C 1
ATOM 702 O O . LEU A 1 93 ? -13.508 4.836 22.757 1.00 97.38 93 LEU A O 1
ATOM 706 N N . LYS A 1 94 ? -13.606 6.898 21.860 1.00 97.06 94 LYS A N 1
ATOM 707 C CA . LYS A 1 94 ? -13.350 7.642 23.111 1.00 97.06 94 LYS A CA 1
ATOM 708 C C . LYS A 1 94 ? -14.368 7.358 24.218 1.00 97.06 94 LYS A C 1
ATOM 710 O O . LYS A 1 94 ? -14.058 7.516 25.391 1.00 97.06 94 LYS A O 1
ATOM 715 N N . GLU A 1 95 ? -15.590 6.995 23.838 1.00 96.00 95 GLU A N 1
ATOM 716 C CA . GLU A 1 95 ? -16.658 6.561 24.739 1.00 96.00 95 GLU A CA 1
ATOM 717 C C . GLU A 1 95 ? -16.835 5.042 24.571 1.00 96.00 95 GLU A C 1
ATOM 719 O O . GLU A 1 95 ? -17.505 4.624 23.628 1.00 96.00 95 GLU A O 1
ATOM 724 N N . PRO A 1 96 ? -16.257 4.194 25.445 1.00 92.75 96 PRO A N 1
ATOM 725 C CA . PRO A 1 96 ? -16.228 2.741 25.228 1.00 92.75 96 PRO A CA 1
ATOM 726 C C . PRO A 1 96 ? -17.606 2.066 25.242 1.00 92.75 96 PRO A C 1
ATOM 728 O O . PRO A 1 96 ? -17.783 1.001 24.661 1.00 92.75 96 PRO A O 1
ATOM 731 N N . SER A 1 97 ? -18.591 2.676 25.907 1.00 94.75 97 SER A N 1
ATOM 732 C CA . SER A 1 97 ? -19.979 2.200 25.944 1.00 94.75 97 SER A CA 1
ATOM 733 C C . SER A 1 97 ? -20.789 2.596 24.709 1.00 94.75 97 SER A C 1
ATOM 735 O O . SER A 1 97 ? -21.931 2.156 24.558 1.00 94.75 97 SER A O 1
ATOM 737 N N . ARG A 1 98 ? -20.235 3.443 23.834 1.00 95.31 98 ARG A N 1
ATOM 738 C CA . ARG A 1 98 ? -20.890 3.868 22.604 1.00 95.31 98 ARG A CA 1
ATOM 739 C C . ARG A 1 98 ? -20.531 2.891 21.480 1.00 95.31 98 ARG A C 1
ATOM 741 O O . ARG A 1 98 ? -19.352 2.739 21.180 1.00 95.31 98 ARG A O 1
ATOM 748 N N . PRO A 1 99 ? -21.511 2.270 20.808 1.00 94.44 99 PRO A N 1
ATOM 749 C CA . PRO A 1 99 ? -21.245 1.465 19.621 1.00 94.44 99 PRO A CA 1
ATOM 750 C C . PRO A 1 99 ? -20.824 2.327 18.423 1.00 94.44 99 PRO A C 1
ATOM 752 O O . PRO A 1 99 ? -21.285 3.464 18.254 1.00 94.44 99 PRO A O 1
ATOM 755 N N . PHE A 1 100 ? -20.012 1.754 17.533 1.00 95.38 100 PHE A N 1
ATOM 756 C CA . PHE A 1 100 ? -19.850 2.273 16.179 1.00 95.38 100 PHE A CA 1
ATOM 757 C C . PHE A 1 100 ? -21.214 2.330 15.460 1.00 95.38 100 PHE A C 1
ATOM 759 O O . PHE A 1 100 ? -22.100 1.512 15.725 1.00 95.38 100 PHE A O 1
ATOM 766 N N . PRO A 1 101 ? -21.428 3.317 14.576 1.00 92.31 101 PRO A N 1
ATOM 767 C CA . PRO A 1 101 ? -22.709 3.482 13.902 1.00 92.31 101 PRO A CA 1
ATOM 768 C C . PRO A 1 101 ? -22.973 2.363 12.887 1.00 92.31 101 PRO A C 1
ATOM 770 O O . PRO A 1 101 ? -22.153 2.127 12.000 1.00 92.31 101 PRO A O 1
ATOM 773 N N . ALA A 1 102 ? -24.148 1.734 12.969 1.00 92.00 102 ALA A N 1
ATOM 774 C CA . ALA A 1 102 ? -24.602 0.764 11.977 1.00 92.00 102 ALA A CA 1
ATOM 775 C C . ALA A 1 102 ? -25.288 1.440 10.777 1.00 92.00 102 ALA A C 1
ATOM 777 O O . ALA A 1 102 ? -25.948 2.469 10.931 1.00 92.00 102 ALA A O 1
ATOM 778 N N . ASN A 1 103 ? -25.145 0.856 9.581 1.00 81.44 103 ASN A N 1
ATOM 779 C CA . ASN A 1 103 ? -25.843 1.226 8.334 1.00 81.44 103 ASN A CA 1
ATOM 780 C C . ASN A 1 103 ? -25.764 2.700 7.883 1.00 81.44 103 ASN A C 1
ATOM 782 O O . ASN A 1 103 ? -26.503 3.104 6.988 1.00 81.44 103 ASN A O 1
ATOM 786 N N . GLN A 1 104 ? -24.882 3.522 8.457 1.00 75.81 104 GLN A N 1
ATOM 787 C CA . GLN A 1 104 ? -24.781 4.936 8.067 1.00 75.81 104 GLN A CA 1
ATOM 788 C C . GLN A 1 104 ? -24.077 5.138 6.722 1.00 75.81 104 GLN A C 1
ATOM 790 O O . GLN A 1 104 ? -24.394 6.082 6.002 1.00 75.81 104 GLN A O 1
ATOM 795 N N . TYR A 1 105 ? -23.130 4.261 6.375 1.00 76.25 105 TYR A N 1
ATOM 796 C CA . TYR A 1 105 ? -22.281 4.414 5.195 1.00 76.25 105 TYR A CA 1
ATOM 797 C C . TYR A 1 105 ? -22.164 3.092 4.442 1.00 76.25 105 TYR A C 1
ATOM 799 O O . TYR A 1 105 ? -21.788 2.068 5.019 1.00 76.25 105 TYR A O 1
ATOM 807 N N . ARG A 1 106 ? -22.449 3.126 3.134 1.00 78.69 106 ARG A N 1
ATOM 808 C CA . ARG A 1 106 ? -22.336 1.956 2.247 1.00 78.69 106 ARG A CA 1
ATOM 809 C C . ARG A 1 106 ? -20.912 1.397 2.198 1.00 78.69 106 ARG A C 1
ATOM 811 O O . ARG A 1 106 ? -20.759 0.186 2.115 1.00 78.69 106 ARG A O 1
ATOM 818 N N . ASP A 1 107 ? -19.915 2.267 2.320 1.00 83.06 107 ASP A N 1
ATOM 819 C CA . ASP A 1 107 ? -18.494 1.905 2.260 1.00 83.06 107 ASP A CA 1
ATOM 820 C C . ASP A 1 107 ? -17.828 1.900 3.656 1.00 83.06 107 ASP A C 1
ATOM 822 O O . ASP A 1 107 ? -16.614 1.752 3.782 1.00 83.06 107 ASP A O 1
ATOM 826 N N . GLY A 1 108 ? -18.622 2.057 4.725 1.00 90.44 108 GLY A N 1
ATOM 827 C CA . GLY A 1 108 ? -18.143 2.118 6.108 1.00 90.44 108 GLY A CA 1
ATOM 828 C C . GLY A 1 108 ? -17.561 3.474 6.537 1.00 90.44 108 GLY A C 1
ATOM 829 O O . GLY A 1 108 ? -17.490 4.439 5.776 1.00 90.44 108 GLY A O 1
ATOM 830 N N . VAL A 1 109 ? -17.165 3.562 7.808 1.00 94.06 109 VAL A N 1
ATOM 831 C CA . VAL A 1 109 ? -16.499 4.725 8.413 1.00 94.06 109 VAL A CA 1
ATOM 832 C C . VAL A 1 109 ? -14.988 4.522 8.351 1.00 94.06 109 VAL A C 1
ATOM 834 O O . VAL A 1 109 ? -14.472 3.557 8.910 1.00 94.06 109 VAL A O 1
ATOM 837 N N . SER A 1 110 ? -14.256 5.449 7.729 1.00 95.94 110 SER A N 1
ATOM 838 C CA . SER A 1 110 ? -12.785 5.450 7.743 1.00 95.94 110 SER A CA 1
ATOM 839 C C . SER A 1 110 ? -12.277 5.714 9.164 1.00 95.94 110 SER A C 1
ATOM 841 O O . SER A 1 110 ? -12.386 6.836 9.660 1.00 95.94 110 SER A O 1
ATOM 843 N N . LEU A 1 111 ? -11.743 4.680 9.819 1.00 97.38 111 LEU A N 1
ATOM 844 C CA . LEU A 1 111 ? -11.253 4.746 11.200 1.00 97.38 111 LEU A CA 1
ATOM 845 C C . LEU A 1 111 ? -9.793 5.183 11.279 1.00 97.38 111 LEU A C 1
ATOM 847 O O . LEU A 1 111 ? -9.404 5.892 12.208 1.00 97.38 111 LEU A O 1
ATOM 851 N N . LEU A 1 112 ? -8.991 4.747 10.311 1.00 98.25 112 LEU A N 1
ATOM 852 C CA . LEU A 1 112 ? -7.554 4.966 10.275 1.00 98.25 112 LEU A CA 1
ATOM 853 C C . LEU A 1 112 ? -7.128 5.281 8.844 1.00 98.25 112 LEU A C 1
ATOM 855 O O . LEU A 1 112 ? -7.593 4.663 7.888 1.00 98.25 112 LEU A O 1
ATOM 859 N N . ARG A 1 113 ? -6.232 6.249 8.702 1.00 98.25 113 ARG A N 1
ATOM 860 C CA . ARG A 1 113 ? -5.524 6.541 7.457 1.00 98.25 113 ARG A CA 1
ATOM 861 C C . ARG A 1 113 ? -4.036 6.530 7.732 1.00 98.25 113 ARG A C 1
ATOM 863 O O . ARG A 1 113 ? -3.614 6.917 8.822 1.00 98.25 113 ARG A O 1
ATOM 870 N N . TRP A 1 114 ? -3.243 6.141 6.749 1.00 98.00 114 TRP A N 1
ATOM 871 C CA . TRP A 1 114 ? -1.795 6.234 6.837 1.00 98.00 114 TRP A CA 1
ATOM 872 C C . TRP A 1 114 ? -1.189 6.769 5.557 1.00 98.00 114 TRP A C 1
ATOM 874 O O . TRP A 1 114 ? -1.773 6.704 4.475 1.00 98.00 114 TRP A O 1
ATOM 884 N N . ARG A 1 115 ? 0.008 7.324 5.706 1.00 97.62 115 ARG A N 1
ATOM 885 C CA . ARG A 1 115 ? 0.871 7.693 4.593 1.00 97.62 115 ARG A CA 1
ATOM 886 C C . ARG A 1 115 ? 2.298 7.259 4.880 1.00 97.62 115 ARG A C 1
ATOM 888 O O . ARG A 1 115 ? 2.739 7.348 6.022 1.00 97.62 115 ARG A O 1
ATOM 895 N N . MET A 1 116 ? 3.019 6.851 3.847 1.00 96.50 116 MET A N 1
ATOM 896 C CA . MET A 1 116 ? 4.442 6.538 3.928 1.00 96.50 116 MET A CA 1
ATOM 897 C C . MET A 1 116 ? 5.171 7.158 2.744 1.00 96.50 116 MET A C 1
ATOM 899 O O . MET A 1 116 ? 4.718 7.061 1.604 1.00 96.50 116 MET A O 1
ATOM 903 N N . GLN A 1 117 ? 6.318 7.768 3.025 1.00 95.69 117 GLN A N 1
ATOM 904 C CA . GLN A 1 117 ? 7.287 8.183 2.018 1.00 95.69 117 GLN A CA 1
ATOM 905 C C . GLN A 1 117 ? 8.587 7.419 2.240 1.00 95.69 117 GLN A C 1
ATOM 907 O O . GLN A 1 117 ? 8.919 7.072 3.374 1.00 95.69 117 GLN A O 1
ATOM 912 N N . SER A 1 118 ? 9.314 7.132 1.164 1.00 93.12 118 SER A N 1
ATOM 913 C CA . SER A 1 118 ? 10.572 6.394 1.245 1.00 93.12 118 SER A CA 1
ATOM 914 C C . SER A 1 118 ? 11.546 6.820 0.154 1.00 93.12 118 SER A C 1
ATOM 916 O O . SER A 1 118 ? 11.145 7.311 -0.896 1.00 93.12 118 SER A O 1
ATOM 918 N N . ALA A 1 119 ? 12.832 6.607 0.407 1.00 92.19 119 ALA A N 1
ATOM 919 C CA . ALA A 1 119 ? 13.887 6.661 -0.602 1.00 92.19 119 ALA A CA 1
ATOM 920 C C . ALA A 1 119 ? 14.586 5.299 -0.764 1.00 92.19 119 ALA A C 1
ATOM 922 O O . ALA A 1 119 ? 15.597 5.208 -1.449 1.00 92.19 119 ALA A O 1
ATOM 923 N N . ASN A 1 120 ? 14.075 4.249 -0.109 1.00 91.50 120 ASN A N 1
ATOM 924 C CA . ASN A 1 120 ? 14.636 2.905 -0.181 1.00 91.50 120 ASN A CA 1
ATOM 925 C C . ASN A 1 120 ? 13.971 2.113 -1.317 1.00 91.50 120 ASN A C 1
ATOM 927 O O . ASN A 1 120 ? 12.775 1.822 -1.253 1.00 91.50 120 ASN A O 1
ATOM 931 N N . GLU A 1 121 ? 14.766 1.752 -2.323 1.00 90.88 121 GLU A N 1
ATOM 932 C CA . GLU A 1 121 ? 14.363 1.003 -3.522 1.00 90.88 121 GLU A CA 1
ATOM 933 C C . GLU A 1 121 ? 13.830 -0.398 -3.216 1.00 90.88 121 GLU A C 1
ATOM 935 O O . GLU A 1 121 ? 12.988 -0.905 -3.949 1.00 90.88 121 GLU A O 1
ATOM 940 N N . SER A 1 122 ? 14.201 -0.994 -2.080 1.00 89.69 122 SER A N 1
ATOM 941 C CA . SER A 1 122 ? 13.653 -2.286 -1.649 1.00 89.69 122 SER A CA 1
ATOM 942 C C . SER A 1 122 ? 12.153 -2.247 -1.318 1.00 89.69 122 SER A C 1
ATOM 944 O O . SER A 1 122 ? 11.548 -3.299 -1.150 1.00 89.69 122 SER A O 1
ATOM 946 N N . ASN A 1 123 ? 11.545 -1.058 -1.218 1.00 90.75 123 ASN A N 1
ATOM 947 C CA . ASN A 1 123 ? 10.099 -0.900 -1.019 1.00 90.75 123 ASN A CA 1
ATOM 948 C C . ASN A 1 123 ? 9.298 -0.874 -2.333 1.00 90.75 123 ASN A C 1
ATOM 950 O O . ASN A 1 123 ? 8.077 -0.707 -2.293 1.00 90.75 123 ASN A O 1
ATOM 954 N N . LEU A 1 124 ? 9.954 -0.958 -3.494 1.00 92.69 124 LEU A N 1
ATOM 955 C CA . LEU A 1 124 ? 9.272 -0.938 -4.784 1.00 92.69 124 LEU A CA 1
ATOM 956 C C . LEU A 1 124 ? 8.493 -2.244 -5.006 1.00 92.69 124 LEU A C 1
ATOM 958 O O . LEU A 1 124 ? 9.067 -3.322 -4.866 1.00 92.69 124 LEU A O 1
ATOM 962 N N . PRO A 1 125 ? 7.203 -2.174 -5.384 1.00 92.50 125 PRO A N 1
ATOM 963 C CA . PRO A 1 125 ? 6.408 -3.371 -5.655 1.00 92.50 125 PRO A CA 1
ATOM 964 C C . PRO A 1 125 ? 6.711 -3.988 -7.026 1.00 92.50 125 PRO A C 1
ATOM 966 O O . PRO A 1 125 ? 6.358 -5.132 -7.274 1.00 92.50 125 PRO A O 1
ATOM 969 N N . LEU A 1 126 ? 7.319 -3.215 -7.927 1.00 93.56 126 LEU A N 1
ATOM 970 C CA . LEU A 1 126 ? 7.690 -3.610 -9.278 1.00 93.56 126 LEU A CA 1
ATOM 971 C C . LEU A 1 126 ? 8.894 -2.768 -9.700 1.00 93.56 126 LEU A C 1
ATOM 973 O O . LEU A 1 126 ? 8.837 -1.536 -9.635 1.00 93.56 126 LEU A O 1
ATOM 977 N N . THR A 1 127 ? 9.943 -3.423 -10.173 1.00 91.81 127 THR A N 1
ATOM 978 C CA . THR A 1 127 ? 11.085 -2.780 -10.826 1.00 91.81 127 THR A CA 1
ATOM 979 C C . THR A 1 127 ? 11.002 -3.059 -12.318 1.00 91.81 127 THR A C 1
ATOM 981 O O . THR A 1 127 ? 10.704 -4.184 -12.710 1.00 91.81 127 THR A O 1
ATOM 984 N N . VAL A 1 128 ? 11.253 -2.048 -13.154 1.00 90.81 128 VAL A N 1
ATOM 985 C CA . VAL A 1 128 ? 11.274 -2.204 -14.616 1.00 90.81 128 VAL A CA 1
ATOM 986 C C . VAL A 1 128 ? 12.579 -1.647 -15.166 1.00 90.81 128 VAL A C 1
ATOM 988 O O . VAL A 1 128 ? 12.877 -0.465 -14.990 1.00 90.81 128 VAL A O 1
ATOM 991 N N . ASN A 1 129 ? 13.334 -2.499 -15.850 1.00 90.25 129 ASN A N 1
ATOM 992 C CA . ASN A 1 129 ? 14.600 -2.180 -16.490 1.00 90.25 129 ASN A CA 1
ATOM 993 C C . ASN A 1 129 ? 14.409 -2.053 -18.003 1.00 90.25 129 ASN A C 1
ATOM 995 O O . ASN A 1 129 ? 13.683 -2.829 -18.622 1.00 90.25 129 ASN A O 1
ATOM 999 N N . TRP A 1 130 ? 15.084 -1.069 -18.597 1.00 89.94 130 TRP A N 1
ATOM 1000 C CA . TRP A 1 130 ? 14.958 -0.733 -20.013 1.00 89.94 130 TRP A CA 1
ATOM 1001 C C . TRP A 1 130 ? 16.344 -0.624 -20.632 1.00 89.94 130 TRP A C 1
ATOM 1003 O O . TRP A 1 130 ? 17.139 0.232 -20.237 1.00 89.94 130 TRP A O 1
ATOM 1013 N N . TRP A 1 131 ? 16.614 -1.436 -21.647 1.00 91.25 131 TRP A N 1
ATOM 1014 C CA . TRP A 1 131 ? 17.895 -1.462 -22.346 1.00 91.25 131 TRP A CA 1
ATOM 1015 C C . TRP A 1 131 ? 17.706 -1.059 -23.814 1.00 91.25 131 TRP A C 1
ATOM 1017 O O . TRP A 1 131 ? 17.519 -1.922 -24.677 1.00 91.25 131 TRP A O 1
ATOM 1027 N N . PRO A 1 132 ? 17.707 0.251 -24.127 1.00 90.81 132 PRO A N 1
ATOM 1028 C CA . PRO A 1 132 ? 17.673 0.718 -25.503 1.00 90.81 132 PRO A CA 1
ATOM 1029 C C . PRO A 1 132 ? 19.046 0.551 -26.164 1.00 90.81 132 PRO A C 1
ATOM 1031 O O . PRO A 1 132 ? 20.080 0.885 -25.585 1.00 90.81 132 PRO A O 1
ATOM 1034 N N . SER A 1 133 ? 19.057 0.101 -27.413 1.00 92.44 133 SER A N 1
ATOM 1035 C CA . SER A 1 133 ? 20.245 0.017 -28.261 1.00 92.44 133 SER A CA 1
ATOM 1036 C C . SER A 1 133 ? 19.917 0.495 -29.671 1.00 92.44 133 SER A C 1
ATOM 1038 O O . SER A 1 133 ? 18.789 0.358 -30.141 1.00 92.44 133 SER A O 1
ATOM 1040 N N . VAL A 1 134 ? 20.891 1.106 -30.341 1.00 92.50 134 VAL A N 1
ATOM 1041 C CA . VAL A 1 134 ? 20.722 1.650 -31.693 1.00 92.50 134 VAL A CA 1
ATOM 1042 C C . VAL A 1 134 ? 21.656 0.902 -32.628 1.00 92.50 134 VAL A C 1
ATOM 1044 O O . VAL A 1 134 ? 22.852 0.799 -32.355 1.00 92.50 134 VAL A O 1
ATOM 1047 N N . SER A 1 135 ? 21.115 0.399 -33.733 1.00 92.12 135 SER A N 1
ATOM 1048 C CA . SER A 1 135 ? 21.882 -0.233 -34.802 1.00 92.12 135 SER A CA 1
ATOM 1049 C C . SER A 1 135 ? 21.436 0.349 -36.140 1.00 92.12 135 SER A C 1
ATOM 1051 O O . SER A 1 135 ? 20.305 0.145 -36.582 1.00 92.12 135 SER A O 1
ATOM 1053 N N . GLY A 1 136 ? 22.311 1.134 -36.774 1.00 90.00 136 GLY A N 1
ATOM 1054 C CA . GLY A 1 136 ? 21.972 1.874 -37.991 1.00 90.00 136 GLY A CA 1
ATOM 1055 C C . GLY A 1 136 ? 20.806 2.842 -37.765 1.00 90.00 136 GLY A C 1
ATOM 1056 O O . GLY A 1 136 ? 20.912 3.759 -36.954 1.00 90.00 136 GLY A O 1
ATOM 1057 N N . ASN A 1 137 ? 19.701 2.622 -38.482 1.00 86.75 137 ASN A N 1
ATOM 1058 C CA . ASN A 1 137 ? 18.481 3.433 -38.393 1.00 86.75 137 ASN A CA 1
ATOM 1059 C C . ASN A 1 137 ? 17.395 2.799 -37.505 1.00 86.75 137 ASN A C 1
ATOM 1061 O O . ASN A 1 137 ? 16.269 3.296 -37.474 1.00 86.75 137 ASN A O 1
ATOM 1065 N N . GLU A 1 138 ? 17.703 1.700 -36.816 1.00 87.81 138 GLU A N 1
ATOM 1066 C CA . GLU A 1 138 ? 16.759 0.975 -35.969 1.00 87.81 138 GLU A CA 1
ATOM 1067 C C . GLU A 1 138 ? 17.130 1.115 -34.490 1.00 87.81 138 GLU A C 1
ATOM 1069 O O . GLU A 1 138 ? 18.305 1.083 -34.112 1.00 87.81 138 GLU A O 1
ATOM 1074 N N . THR A 1 139 ? 16.104 1.243 -33.650 1.00 89.31 139 THR A N 1
ATOM 1075 C CA . THR A 1 139 ? 16.232 1.228 -32.192 1.00 89.31 139 THR A CA 1
ATOM 1076 C C . THR A 1 139 ? 15.586 -0.040 -31.664 1.00 89.31 139 THR A C 1
ATOM 1078 O O . THR A 1 139 ? 14.408 -0.295 -31.909 1.00 89.31 139 THR A O 1
ATOM 1081 N N . TYR A 1 140 ? 16.355 -0.807 -30.906 1.00 91.56 140 TYR A N 1
ATOM 1082 C CA . TYR A 1 140 ? 15.930 -2.019 -30.228 1.00 91.56 140 TYR A CA 1
ATOM 1083 C C . TYR A 1 140 ? 15.777 -1.705 -28.745 1.00 91.56 140 TYR A C 1
ATOM 1085 O O . TYR A 1 140 ? 16.623 -1.022 -28.168 1.00 91.56 140 TYR A O 1
ATOM 1093 N N . VAL A 1 141 ? 14.710 -2.187 -28.116 1.00 91.69 141 VAL A N 1
ATOM 1094 C CA . VAL A 1 141 ? 14.467 -1.977 -26.685 1.00 91.69 141 VAL A CA 1
ATOM 1095 C C . VAL A 1 141 ? 14.173 -3.326 -26.053 1.00 91.69 141 VAL A C 1
ATOM 1097 O O . VAL A 1 141 ? 13.207 -3.977 -26.441 1.00 91.69 141 VAL A O 1
ATOM 1100 N N . ASN A 1 142 ? 15.002 -3.732 -25.092 1.00 93.31 142 ASN A N 1
ATOM 1101 C CA . ASN A 1 142 ? 14.700 -4.853 -24.207 1.00 93.31 142 ASN A CA 1
ATOM 1102 C C . ASN A 1 142 ? 14.097 -4.316 -22.903 1.00 93.31 142 ASN A C 1
ATOM 1104 O O . ASN A 1 142 ? 14.595 -3.323 -22.362 1.00 93.31 142 ASN A O 1
ATOM 1108 N N . ILE A 1 143 ? 13.020 -4.941 -22.433 1.00 92.50 143 ILE A N 1
ATOM 1109 C CA . ILE A 1 143 ? 12.269 -4.515 -21.250 1.00 92.50 143 ILE A CA 1
ATOM 1110 C C . ILE A 1 143 ? 12.141 -5.720 -20.335 1.00 92.50 143 ILE A C 1
ATOM 1112 O O . ILE A 1 143 ? 11.607 -6.748 -20.738 1.00 92.50 143 ILE A O 1
ATOM 1116 N N . GLU A 1 144 ? 12.607 -5.573 -19.104 1.00 93.38 144 GLU A N 1
ATOM 1117 C CA . GLU A 1 144 ? 12.554 -6.616 -18.084 1.00 93.38 144 GLU A CA 1
ATOM 1118 C C . GLU A 1 144 ? 11.857 -6.054 -16.852 1.00 93.38 144 GLU A C 1
ATOM 1120 O O . GLU A 1 144 ? 12.056 -4.889 -16.502 1.00 93.38 144 GLU A O 1
ATOM 1125 N N . TYR A 1 145 ? 11.043 -6.865 -16.186 1.00 92.31 145 TYR A N 1
ATOM 1126 C CA . TYR A 1 145 ? 10.385 -6.474 -14.948 1.00 92.31 145 TYR A CA 1
ATOM 1127 C C . TYR A 1 145 ? 10.565 -7.537 -13.868 1.00 92.31 145 TYR A C 1
ATOM 1129 O O . TYR A 1 145 ? 10.653 -8.728 -14.156 1.00 92.31 145 TYR A O 1
ATOM 1137 N N . GLU A 1 146 ? 10.595 -7.096 -12.615 1.00 92.19 146 GLU A N 1
ATOM 1138 C CA . GLU A 1 146 ? 10.742 -7.965 -11.451 1.00 92.19 146 GLU A CA 1
ATOM 1139 C C . GLU A 1 146 ? 9.833 -7.485 -10.318 1.00 92.19 146 GLU A C 1
ATOM 1141 O O . GLU A 1 146 ? 9.743 -6.286 -10.042 1.00 92.19 146 GLU A O 1
ATOM 1146 N N . THR A 1 147 ? 9.158 -8.427 -9.660 1.00 93.81 147 THR A N 1
ATOM 1147 C CA . THR A 1 147 ? 8.341 -8.190 -8.464 1.00 93.81 147 THR A CA 1
ATOM 1148 C C . THR A 1 147 ? 8.952 -8.941 -7.280 1.00 93.81 147 THR A C 1
ATOM 1150 O O . THR A 1 147 ? 9.404 -10.078 -7.457 1.00 93.81 147 THR A O 1
ATOM 1153 N N . PRO A 1 148 ? 8.969 -8.368 -6.063 1.00 91.50 148 PRO A N 1
ATOM 1154 C CA . PRO A 1 148 ? 9.323 -9.121 -4.866 1.00 91.50 148 PRO A CA 1
ATOM 1155 C C . PRO A 1 148 ? 8.451 -10.375 -4.720 1.00 91.50 148 PRO A C 1
ATOM 1157 O O . PRO A 1 148 ? 7.242 -10.322 -4.929 1.00 91.50 148 PRO A O 1
ATOM 1160 N N . ALA A 1 149 ? 9.035 -11.494 -4.279 1.00 84.12 149 ALA A N 1
ATOM 1161 C CA . ALA A 1 149 ? 8.353 -12.798 -4.212 1.00 84.12 149 ALA A CA 1
ATOM 1162 C C . ALA A 1 149 ? 7.082 -12.832 -3.335 1.00 84.12 149 ALA A C 1
ATOM 1164 O O . ALA A 1 149 ? 6.288 -13.763 -3.422 1.00 84.12 149 ALA A O 1
ATOM 1165 N N . GLN A 1 150 ? 6.906 -11.841 -2.462 1.00 88.06 150 GLN A N 1
ATOM 1166 C CA . GLN A 1 150 ? 5.760 -11.720 -1.558 1.00 88.06 150 GLN A CA 1
ATOM 1167 C C . GLN A 1 150 ? 4.610 -10.897 -2.158 1.00 88.06 150 GLN A C 1
ATOM 1169 O O . GLN A 1 150 ? 3.573 -10.752 -1.515 1.00 88.06 150 GLN A O 1
ATOM 1174 N N . ILE A 1 151 ? 4.798 -10.330 -3.354 1.00 90.12 151 ILE A N 1
ATOM 1175 C CA . ILE A 1 151 ? 3.840 -9.452 -4.020 1.00 90.12 151 ILE A CA 1
ATOM 1176 C C . ILE A 1 151 ? 3.331 -10.144 -5.279 1.00 90.12 151 ILE A C 1
ATOM 1178 O O . ILE A 1 151 ? 4.093 -10.432 -6.202 1.00 90.12 151 ILE A O 1
ATOM 1182 N N . ASP A 1 152 ? 2.019 -10.352 -5.315 1.00 92.75 152 ASP A N 1
ATOM 1183 C CA . ASP A 1 152 ? 1.303 -10.880 -6.470 1.00 92.75 152 ASP A CA 1
ATOM 1184 C C . ASP A 1 152 ? 0.544 -9.745 -7.172 1.00 92.75 152 ASP A C 1
ATOM 1186 O O . ASP A 1 152 ? -0.480 -9.258 -6.686 1.00 92.75 152 ASP A O 1
ATOM 1190 N N . LEU A 1 153 ? 1.090 -9.267 -8.293 1.00 93.69 153 LEU A N 1
ATOM 1191 C CA . LEU A 1 153 ? 0.490 -8.192 -9.079 1.00 93.69 153 LEU A CA 1
ATOM 1192 C C . LEU A 1 153 ? -0.447 -8.769 -10.138 1.00 93.69 153 LEU A C 1
ATOM 1194 O O . LEU A 1 153 ? -0.035 -9.525 -11.013 1.00 93.69 153 LEU A O 1
ATOM 1198 N N . GLN A 1 154 ? -1.703 -8.337 -10.103 1.00 94.25 154 GLN A N 1
ATOM 1199 C CA . GLN A 1 154 ? -2.741 -8.771 -11.033 1.00 94.25 154 GLN A CA 1
ATOM 1200 C C . GLN A 1 154 ? -3.088 -7.649 -12.015 1.00 94.25 154 GLN A C 1
ATOM 1202 O O . GLN A 1 154 ? -3.102 -6.473 -11.647 1.00 94.25 154 GLN A O 1
ATOM 1207 N N . ASN A 1 155 ? -3.417 -8.010 -13.260 1.00 93.69 155 ASN A N 1
ATOM 1208 C CA . ASN A 1 155 ? -3.803 -7.067 -14.320 1.00 93.69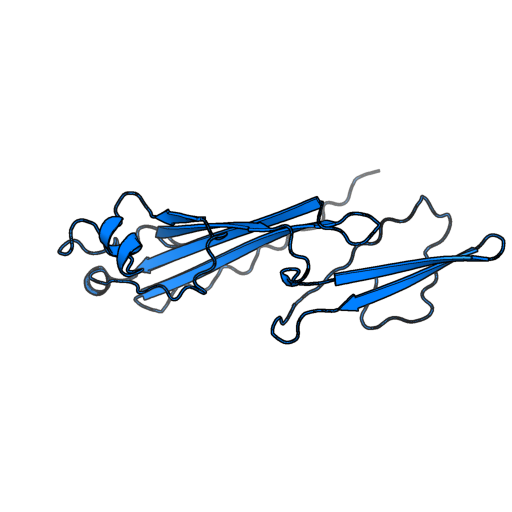 155 ASN A CA 1
ATOM 1209 C C . ASN A 1 155 ? -2.748 -5.973 -14.594 1.00 93.69 155 ASN A C 1
ATOM 1211 O O . ASN A 1 155 ? -3.078 -4.796 -14.766 1.00 93.69 155 ASN A O 1
ATOM 1215 N N . VAL A 1 156 ? -1.469 -6.358 -14.617 1.00 93.44 156 VAL A N 1
ATOM 1216 C CA . VAL A 1 156 ? -0.354 -5.441 -14.884 1.00 93.44 156 VAL A CA 1
ATOM 1217 C C . VAL A 1 156 ? -0.425 -4.931 -16.323 1.00 93.44 156 VAL A C 1
ATOM 1219 O O . VAL A 1 156 ? -0.470 -5.710 -17.269 1.00 93.44 156 VAL A O 1
ATOM 1222 N N . MET A 1 157 ? -0.395 -3.609 -16.492 1.00 93.62 157 MET A N 1
ATOM 1223 C CA . MET A 1 157 ? -0.261 -2.960 -17.797 1.00 93.62 157 MET A CA 1
ATOM 1224 C C . MET A 1 157 ? 0.955 -2.039 -17.78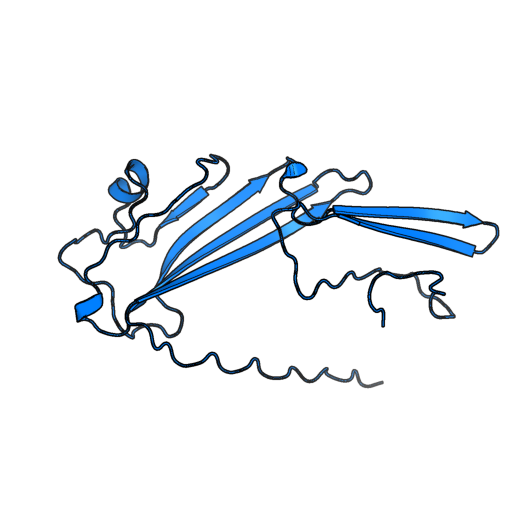9 1.00 93.62 157 MET A C 1
ATOM 1226 O O . MET A 1 157 ? 1.027 -1.107 -16.986 1.00 93.62 157 MET A O 1
ATOM 1230 N N . ILE A 1 158 ? 1.888 -2.276 -18.710 1.00 91.81 158 ILE A N 1
ATOM 1231 C CA . ILE A 1 158 ? 3.069 -1.434 -18.914 1.00 91.81 158 ILE A CA 1
ATOM 1232 C C . ILE A 1 158 ? 2.849 -0.599 -20.176 1.00 91.81 158 ILE A C 1
ATOM 1234 O O . ILE A 1 158 ? 2.729 -1.132 -21.276 1.00 91.81 158 ILE A O 1
ATOM 1238 N N . PHE A 1 159 ? 2.801 0.724 -20.016 1.00 92.19 159 PHE A N 1
ATOM 1239 C CA . PHE A 1 159 ? 2.650 1.661 -21.129 1.00 92.19 159 PHE A CA 1
ATOM 1240 C C . PHE A 1 159 ? 4.011 2.212 -21.546 1.00 92.19 159 PHE A C 1
ATOM 1242 O O . PHE A 1 159 ? 4.683 2.877 -20.757 1.00 92.19 159 PHE A O 1
ATOM 1249 N N . VAL A 1 160 ? 4.393 1.974 -22.801 1.00 89.50 160 VAL A N 1
ATOM 1250 C CA . VAL A 1 160 ? 5.650 2.469 -23.376 1.00 89.50 160 VAL A CA 1
ATOM 1251 C C . VAL A 1 160 ? 5.344 3.633 -24.316 1.00 89.50 160 VAL A C 1
ATOM 1253 O O . VAL A 1 160 ? 4.786 3.409 -25.392 1.00 89.50 160 VAL A O 1
ATOM 1256 N N . PRO A 1 161 ? 5.673 4.885 -23.952 1.00 88.56 161 PRO A N 1
ATOM 1257 C CA . PRO A 1 161 ? 5.489 6.006 -24.858 1.00 88.56 161 PRO A CA 1
ATOM 1258 C C . PRO A 1 161 ? 6.501 5.909 -26.002 1.00 88.56 161 PRO A C 1
ATOM 1260 O O . PRO A 1 161 ? 7.713 5.906 -25.783 1.00 88.56 161 PRO A O 1
ATOM 1263 N N . LEU A 1 162 ? 5.997 5.849 -27.232 1.00 84.12 162 LEU A N 1
ATOM 1264 C CA . LEU A 1 162 ? 6.812 5.844 -28.441 1.00 84.12 162 LEU A CA 1
ATOM 1265 C C . LEU A 1 162 ? 6.780 7.229 -29.100 1.00 84.12 162 LEU A C 1
ATOM 1267 O O . LEU A 1 162 ? 5.778 7.942 -28.985 1.00 84.12 162 LEU A O 1
ATOM 1271 N N . PRO A 1 163 ? 7.856 7.637 -29.798 1.00 83.50 163 PRO A N 1
ATOM 1272 C CA . PRO A 1 163 ? 7.796 8.814 -30.657 1.00 83.50 163 PRO A CA 1
ATOM 1273 C C . PRO A 1 163 ? 6.753 8.606 -31.764 1.00 83.50 163 PRO A C 1
ATOM 1275 O O . PRO A 1 163 ? 6.271 7.498 -31.979 1.00 83.50 163 PRO A O 1
ATOM 1278 N N . THR A 1 164 ? 6.413 9.656 -32.511 1.00 83.06 164 THR A N 1
ATOM 1279 C CA . THR A 1 164 ? 5.537 9.509 -33.680 1.00 83.06 164 THR A CA 1
ATOM 1280 C C . THR A 1 164 ? 6.204 8.597 -34.711 1.00 83.06 164 THR A C 1
ATOM 1282 O O . THR A 1 164 ? 7.125 9.011 -35.417 1.00 83.06 164 THR A O 1
ATOM 1285 N N . LEU A 1 165 ? 5.751 7.348 -34.785 1.00 78.69 165 LEU A N 1
ATOM 1286 C CA . LEU A 1 165 ? 6.242 6.359 -35.736 1.00 78.69 165 LEU A CA 1
ATOM 1287 C C . LEU A 1 165 ? 5.354 6.336 -36.983 1.00 78.69 165 LEU A C 1
ATOM 1289 O O . LEU A 1 165 ? 4.149 6.576 -36.911 1.00 78.69 165 LEU A O 1
ATOM 1293 N N . ARG A 1 166 ? 5.955 6.033 -38.140 1.00 76.12 166 ARG A N 1
ATOM 1294 C CA . ARG A 1 166 ? 5.200 5.756 -39.377 1.00 76.12 166 ARG A CA 1
ATOM 1295 C C . ARG A 1 166 ? 4.555 4.368 -39.362 1.00 76.12 166 ARG A C 1
ATOM 1297 O O . ARG A 1 166 ? 3.531 4.178 -40.004 1.00 76.12 166 ARG A O 1
ATOM 1304 N N . GLU A 1 167 ? 5.159 3.426 -38.643 1.00 82.31 167 GLU A N 1
ATOM 1305 C CA . GLU A 1 167 ? 4.735 2.028 -38.523 1.00 82.31 167 GLU A CA 1
ATOM 1306 C C . GLU A 1 167 ? 4.726 1.617 -37.043 1.00 82.31 167 GLU A C 1
ATOM 1308 O O . GLU A 1 167 ? 5.467 2.184 -36.238 1.00 82.31 167 GLU A O 1
ATOM 1313 N N . ALA A 1 168 ? 3.892 0.641 -36.677 1.00 84.94 168 ALA A N 1
ATOM 1314 C CA . ALA A 1 168 ? 3.866 0.084 -35.324 1.00 84.94 168 ALA A CA 1
ATOM 1315 C C . ALA A 1 168 ? 5.218 -0.576 -34.962 1.00 84.94 168 ALA A C 1
ATOM 1317 O O . ALA A 1 168 ? 5.915 -1.067 -35.858 1.00 84.94 168 ALA A O 1
ATOM 1318 N N . PRO A 1 169 ? 5.606 -0.614 -33.671 1.00 88.50 169 PRO A N 1
ATOM 1319 C CA . PRO A 1 169 ? 6.816 -1.313 -33.250 1.00 88.50 169 PRO A CA 1
ATOM 1320 C C . PRO A 1 169 ? 6.736 -2.802 -33.609 1.00 88.50 169 PRO A C 1
ATOM 1322 O O . PRO A 1 169 ? 5.676 -3.424 -33.546 1.00 88.50 169 PRO A O 1
ATOM 1325 N N . ARG A 1 170 ? 7.879 -3.391 -33.968 1.00 90.25 170 ARG A N 1
ATOM 1326 C CA . ARG A 1 170 ? 7.987 -4.833 -34.214 1.00 90.25 170 ARG A CA 1
ATOM 1327 C C . ARG A 1 170 ? 8.366 -5.540 -32.915 1.00 90.25 170 ARG A C 1
ATOM 1329 O O . ARG A 1 170 ? 9.446 -5.292 -32.385 1.00 90.25 170 ARG A O 1
ATOM 1336 N N . ILE A 1 171 ? 7.499 -6.424 -32.427 1.00 92.19 171 ILE A N 1
ATOM 1337 C CA . ILE A 1 171 ? 7.755 -7.237 -31.232 1.00 92.19 171 ILE A CA 1
ATOM 1338 C C . ILE A 1 171 ? 8.473 -8.525 -31.639 1.00 92.19 171 ILE A C 1
ATOM 1340 O O . ILE A 1 171 ? 7.951 -9.295 -32.441 1.00 92.19 171 ILE A O 1
ATOM 1344 N N . GLN A 1 172 ? 9.677 -8.741 -31.103 1.00 91.62 172 GLN A N 1
ATOM 1345 C CA . GLN A 1 172 ? 10.459 -9.959 -31.361 1.00 91.62 172 GLN A CA 1
ATOM 1346 C C . GLN A 1 172 ? 10.086 -11.096 -30.405 1.00 91.62 172 GLN A C 1
ATOM 1348 O O . GLN A 1 172 ? 9.909 -12.231 -30.838 1.00 91.62 172 GLN A O 1
ATOM 1353 N N . GLN A 1 173 ? 9.955 -10.782 -29.116 1.00 93.50 173 GLN A N 1
ATOM 1354 C CA . GLN A 1 173 ? 9.601 -11.713 -28.050 1.00 93.50 173 GLN A CA 1
ATOM 1355 C C . GLN A 1 173 ? 8.800 -10.961 -26.983 1.00 93.50 173 GLN A C 1
ATOM 1357 O O . GLN A 1 173 ? 9.040 -9.774 -26.758 1.00 93.50 173 GLN A O 1
ATOM 1362 N N . ILE A 1 174 ? 7.842 -11.643 -26.352 1.00 93.94 174 ILE A N 1
ATOM 1363 C CA . ILE A 1 174 ? 7.033 -11.096 -25.265 1.00 93.94 174 ILE A CA 1
ATOM 1364 C C . ILE A 1 174 ? 6.598 -12.205 -24.308 1.00 93.94 174 ILE A C 1
ATOM 1366 O O . ILE A 1 174 ? 6.153 -13.264 -24.750 1.00 93.94 174 ILE A O 1
ATOM 1370 N N . ASP A 1 175 ? 6.682 -11.916 -23.013 1.00 90.88 175 ASP A N 1
ATOM 1371 C CA . ASP A 1 175 ? 6.025 -12.683 -21.960 1.00 90.88 175 ASP A CA 1
ATOM 1372 C C . ASP A 1 175 ? 4.723 -11.955 -21.584 1.00 90.88 175 ASP A C 1
ATOM 1374 O O . ASP A 1 175 ? 4.738 -10.944 -20.883 1.00 90.88 175 ASP A O 1
ATOM 1378 N N . GLY A 1 176 ? 3.593 -12.426 -22.123 1.00 90.38 176 GLY A N 1
ATOM 1379 C CA . GLY A 1 176 ? 2.276 -11.794 -21.981 1.00 90.38 176 GLY A CA 1
ATOM 1380 C C . GLY A 1 176 ? 1.661 -11.373 -23.318 1.00 90.38 176 GLY A C 1
ATOM 1381 O O . GLY A 1 176 ? 1.950 -11.956 -24.363 1.00 90.38 176 GLY A O 1
ATOM 1382 N N . GLU A 1 177 ? 0.797 -10.359 -23.284 1.00 91.00 177 GLU A N 1
ATOM 1383 C CA . GLU A 1 177 ? 0.091 -9.832 -24.458 1.00 91.00 177 GLU A CA 1
ATOM 1384 C C . GLU A 1 177 ? 0.386 -8.338 -24.656 1.00 91.00 177 GLU A C 1
ATOM 1386 O O . GLU A 1 177 ? 0.619 -7.605 -23.693 1.00 91.00 177 GLU A O 1
ATOM 1391 N N . TRP A 1 178 ? 0.348 -7.870 -25.908 1.00 88.75 178 TRP A N 1
ATOM 1392 C CA . TRP A 1 178 ? 0.459 -6.449 -26.250 1.00 88.75 178 TRP A CA 1
ATOM 1393 C C . TRP A 1 178 ? -0.649 -6.036 -27.218 1.00 88.75 178 TRP A C 1
ATOM 1395 O O . TRP A 1 178 ? -1.184 -6.862 -27.961 1.00 88.75 178 TRP A O 1
ATOM 1405 N N . ARG A 1 179 ? -0.991 -4.749 -27.194 1.00 80.25 179 ARG A N 1
ATOM 1406 C CA . ARG A 1 179 ? -1.995 -4.131 -28.060 1.00 80.25 179 ARG A CA 1
ATOM 1407 C C . ARG A 1 179 ? -1.590 -2.717 -28.446 1.00 80.25 179 ARG A C 1
ATOM 1409 O O . ARG A 1 179 ? -0.865 -2.090 -27.639 1.00 80.25 179 ARG A O 1
#

Sequence (179 aa):
MQLDQALVTPSPTAPLPTNPVTLTVEEKINVALKRDGGISNFNVQGTLALQILNQEDGLIQVQIGTSGNPAILFNTHPNIDKELFSNEYILGLKEPSRPFPANQYRDGVSLLRWRMQSANESNLPLTVNWWPSVSGNETYVNIEYETPAQIDLQNVMIFVPLPTLREAPRIQQIDGEWR

pLDDT: mean 88.07, std 14.5, range [33.03, 98.31]

InterPro domains:
  IPR027059 Coatomer delta subunit [PTHR10121] (11-179)
  IPR028565 Mu homology domain [PF00928] (17-178)
  IPR028565 Mu homology domain [PS51072] (18-179)
  IPR036168 AP-2 complex subunit mu, C-terminal superfamily [SSF49447] (17-172)

Foldseek 3Di:
DDDDDDPPDPDPPPPQDPDQKDKDKDKDWDWDADPVRFTPWTKIKMWIFMAGADQVVQLDKDADDDPPPPQKDKDFDPQFDPVCCVPGVITAGPPNPHGDDHPPDSRGHTGMMIMGIDRDSVPDQKDKDWDWDDDPPDIDIDIDMDGPPVHDDPPDDDDDDDDDDPDDDDDPDDDDDDD

Secondary structure (DSSP, 8-state):
--------PPPP-PPPP-SSEEEEEEEEEEEEE-TTS-EEEEEEEEEEEEEESSGGGG---EEPP----TTEEEEE-TTB-HHHHHHH-EE-BSSTTSPPPSSS-TT-EEEEEEEEE---GGG-S-EEEEEEEEETTEEEEEEEEE--TT----S-----PPP--SSPPPPS--SS---